Protein AF-A0A2V5ZJJ7-F1 (afdb_monomer_lite)

Structure (mmCIF, N/CA/C/O backbone):
data_AF-A0A2V5ZJJ7-F1
#
_entry.id   AF-A0A2V5ZJJ7-F1
#
loop_
_atom_site.group_PDB
_atom_site.id
_atom_site.type_symbol
_atom_site.label_atom_id
_atom_site.label_alt_id
_atom_site.label_comp_id
_atom_site.label_asym_id
_atom_site.label_entity_id
_atom_site.label_seq_id
_atom_site.pdbx_PDB_ins_code
_atom_site.Cartn_x
_atom_site.Cartn_y
_atom_site.Cartn_z
_atom_site.occupancy
_atom_site.B_iso_or_equiv
_atom_site.auth_seq_id
_atom_site.auth_comp_id
_atom_site.auth_asym_id
_atom_site.auth_atom_id
_atom_site.pdbx_PDB_model_num
ATOM 1 N N . ALA A 1 1 ? -14.099 -9.352 -26.900 1.00 36.56 1 ALA A N 1
ATOM 2 C CA . ALA A 1 1 ? -13.359 -10.283 -26.028 1.00 36.56 1 ALA A CA 1
ATOM 3 C C . ALA A 1 1 ? -12.092 -9.573 -25.572 1.00 36.56 1 ALA A C 1
ATOM 5 O O . ALA A 1 1 ? -11.258 -9.271 -26.413 1.00 36.56 1 ALA A O 1
ATOM 6 N N . GLY A 1 2 ? -12.005 -9.183 -24.299 1.00 39.50 2 GLY A N 1
ATOM 7 C CA . GLY A 1 2 ? -10.787 -8.580 -23.758 1.00 39.50 2 GLY A CA 1
ATOM 8 C C . GLY A 1 2 ? -9.788 -9.692 -23.483 1.00 39.50 2 GLY A C 1
ATOM 9 O O . GLY A 1 2 ? -10.067 -10.569 -22.670 1.00 39.50 2 GLY A O 1
ATOM 10 N N . THR A 1 3 ? -8.670 -9.704 -24.198 1.00 41.91 3 THR A N 1
ATOM 11 C CA . THR A 1 3 ? -7.554 -10.610 -23.929 1.00 41.91 3 THR A CA 1
ATOM 12 C C . THR A 1 3 ? -6.954 -10.221 -22.583 1.00 41.91 3 THR A C 1
ATOM 14 O O . THR A 1 3 ? -6.129 -9.311 -22.508 1.00 41.91 3 THR A O 1
ATOM 17 N N . GLY A 1 4 ? -7.425 -10.852 -21.506 1.00 44.66 4 GLY A N 1
ATOM 18 C CA . GLY A 1 4 ? -6.762 -10.776 -20.210 1.00 44.66 4 GLY A CA 1
ATOM 19 C C . GLY A 1 4 ? -5.306 -11.182 -20.403 1.00 44.66 4 GLY A C 1
ATOM 20 O O . GLY A 1 4 ? -5.041 -12.246 -20.959 1.00 44.66 4 GLY A O 1
ATOM 21 N N . SER A 1 5 ? -4.383 -10.293 -20.030 1.00 52.62 5 SER A N 1
ATOM 22 C CA . SER A 1 5 ? -2.945 -10.560 -20.060 1.00 52.62 5 SER A CA 1
ATOM 23 C C . SER A 1 5 ? -2.675 -11.9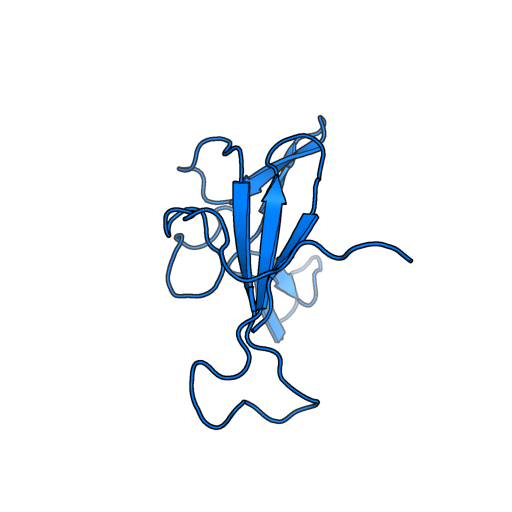13 -19.400 1.00 52.62 5 SER A C 1
ATOM 25 O O . SER A 1 5 ? -3.197 -12.179 -18.319 1.00 52.62 5 SER A O 1
ATOM 27 N N . THR A 1 6 ? -1.920 -12.793 -20.054 1.00 49.56 6 THR A N 1
ATOM 28 C CA . THR A 1 6 ? -1.613 -14.128 -19.531 1.00 49.56 6 THR A CA 1
ATOM 29 C C . THR A 1 6 ? -0.763 -13.977 -18.267 1.00 49.56 6 THR A C 1
ATOM 31 O O . THR A 1 6 ? 0.400 -13.584 -18.329 1.00 49.56 6 THR A O 1
ATOM 34 N N . PHE A 1 7 ? -1.380 -14.227 -17.108 1.00 55.31 7 PHE A N 1
ATOM 35 C CA . PHE A 1 7 ? -0.892 -13.975 -15.743 1.00 55.31 7 PHE A CA 1
ATOM 36 C C . PHE A 1 7 ? 0.294 -14.855 -15.292 1.00 55.31 7 PHE A C 1
ATOM 38 O O . PHE A 1 7 ? 0.474 -15.0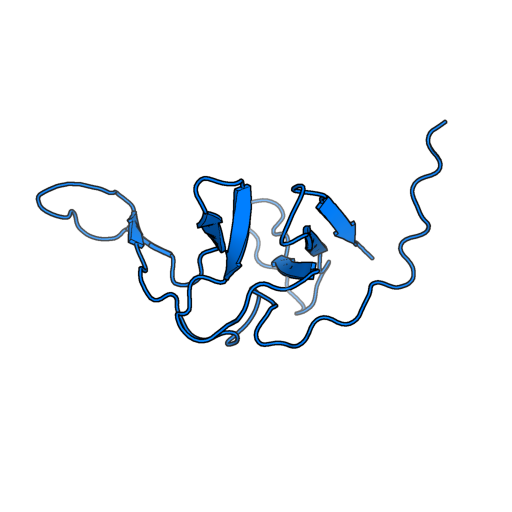70 -14.094 1.00 55.31 7 PHE A O 1
ATOM 45 N N . ASP A 1 8 ? 1.106 -15.378 -16.212 1.00 57.75 8 ASP A N 1
ATOM 46 C CA . ASP A 1 8 ? 2.120 -16.390 -15.889 1.00 57.75 8 ASP A CA 1
ATOM 47 C C . ASP A 1 8 ? 3.288 -15.831 -15.066 1.00 57.75 8 ASP A C 1
ATOM 49 O O . ASP A 1 8 ? 3.876 -16.544 -14.250 1.00 57.75 8 ASP A O 1
ATOM 53 N N . THR A 1 9 ? 3.613 -14.544 -15.228 1.00 63.41 9 THR A N 1
ATOM 54 C CA . THR A 1 9 ? 4.708 -13.890 -14.499 1.00 63.41 9 THR A CA 1
ATOM 55 C C . THR A 1 9 ? 4.401 -12.423 -14.214 1.00 63.41 9 THR A C 1
ATOM 57 O O . THR A 1 9 ? 3.934 -11.707 -15.098 1.00 63.41 9 THR A O 1
ATOM 60 N N . ARG A 1 10 ? 4.719 -11.957 -13.000 1.00 71.44 10 ARG A N 1
ATOM 61 C CA . ARG A 1 10 ? 4.644 -10.541 -12.604 1.00 71.44 10 ARG A CA 1
ATOM 62 C C . ARG A 1 10 ? 6.038 -9.973 -12.322 1.00 71.44 10 ARG A C 1
ATOM 64 O O . ARG A 1 10 ? 6.912 -10.747 -11.922 1.00 71.44 10 ARG A O 1
ATOM 71 N N . PRO A 1 11 ? 6.265 -8.656 -12.486 1.00 77.94 11 PRO A N 1
ATOM 72 C CA . PRO A 1 11 ? 7.517 -8.023 -12.083 1.00 77.94 11 PRO A CA 1
ATOM 73 C C . PRO A 1 11 ? 7.851 -8.325 -10.619 1.00 77.94 11 PRO A C 1
ATOM 75 O O . PRO A 1 11 ? 6.969 -8.270 -9.760 1.00 77.94 11 PRO A O 1
ATOM 78 N N . ASN A 1 12 ? 9.121 -8.627 -10.338 1.00 81.00 12 ASN A N 1
ATOM 79 C CA . ASN A 1 12 ? 9.595 -8.803 -8.969 1.00 81.00 12 ASN A CA 1
ATOM 80 C C . ASN A 1 12 ? 9.563 -7.450 -8.245 1.00 81.00 12 ASN A C 1
ATOM 82 O O . ASN A 1 12 ? 10.163 -6.475 -8.701 1.00 81.00 12 ASN A O 1
ATOM 86 N N . VAL A 1 13 ? 8.863 -7.410 -7.115 1.00 81.00 13 VAL A N 1
ATOM 87 C CA . VAL A 1 13 ? 8.781 -6.255 -6.229 1.00 81.00 13 VAL A CA 1
ATOM 88 C C . VAL A 1 13 ? 9.570 -6.593 -4.964 1.00 81.00 13 VAL A C 1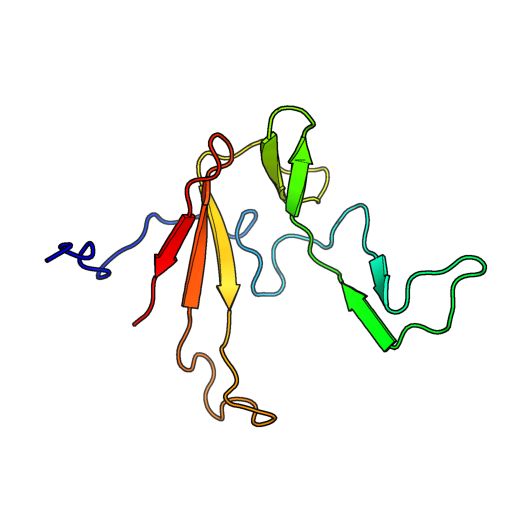
ATOM 90 O O . VAL A 1 13 ? 9.325 -7.618 -4.327 1.00 81.00 13 VAL A O 1
ATOM 93 N N . ALA A 1 14 ? 10.539 -5.747 -4.599 1.00 83.25 14 ALA A N 1
ATOM 94 C CA . ALA A 1 14 ? 11.326 -5.971 -3.388 1.00 83.25 14 ALA A CA 1
ATOM 95 C C . ALA A 1 14 ? 10.406 -6.010 -2.157 1.00 83.25 14 ALA A C 1
ATOM 97 O O . ALA A 1 14 ? 9.460 -5.233 -2.077 1.00 83.25 14 ALA A O 1
ATOM 98 N N . SER A 1 15 ? 10.705 -6.863 -1.174 1.00 81.94 15 SER A N 1
ATOM 99 C CA . SER A 1 15 ? 9.822 -7.131 -0.023 1.00 81.94 15 SER A CA 1
ATOM 100 C C . SER A 1 15 ? 9.427 -5.887 0.778 1.00 81.94 15 SER A C 1
ATOM 102 O O . SER A 1 15 ? 8.343 -5.837 1.351 1.00 81.94 15 SER A O 1
A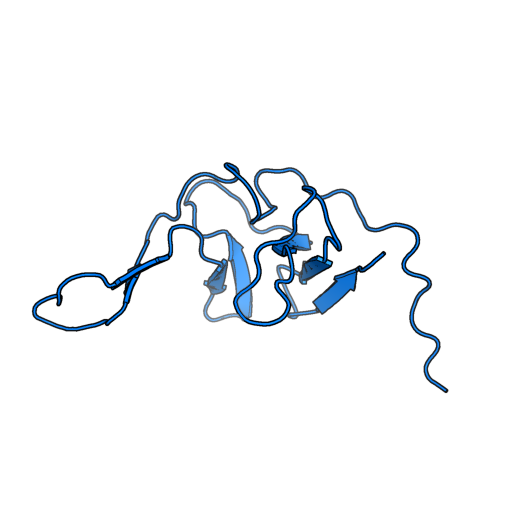TOM 104 N N . THR A 1 16 ? 10.267 -4.850 0.783 1.00 85.06 16 THR A N 1
ATOM 105 C CA . THR A 1 16 ? 9.942 -3.563 1.411 1.00 85.06 16 THR A CA 1
ATOM 106 C C . THR A 1 16 ? 8.785 -2.823 0.715 1.00 85.06 16 THR A C 1
ATOM 108 O O . THR A 1 16 ? 8.186 -1.928 1.298 1.00 85.06 16 THR A O 1
ATOM 111 N N . TYR A 1 17 ? 8.434 -3.199 -0.515 1.00 84.94 17 TYR A N 1
ATOM 112 C CA . TYR A 1 17 ? 7.314 -2.669 -1.298 1.00 84.94 17 TYR A CA 1
ATOM 113 C C . TYR A 1 17 ? 6.133 -3.654 -1.407 1.00 84.94 17 TYR A C 1
ATOM 115 O O . TYR A 1 17 ? 5.217 -3.420 -2.197 1.00 84.94 17 TYR A O 1
ATOM 123 N N . CYS A 1 18 ? 6.130 -4.730 -0.610 1.00 84.88 18 CYS A N 1
ATOM 124 C CA . CYS A 1 18 ? 5.099 -5.769 -0.627 1.00 84.88 18 CYS A CA 1
ATOM 125 C C . CYS A 1 18 ? 4.402 -5.868 0.731 1.00 84.88 18 CYS A C 1
ATOM 127 O O . CYS A 1 18 ? 4.970 -6.399 1.680 1.00 84.88 18 CYS A O 1
ATOM 129 N N . ILE A 1 19 ? 3.159 -5.404 0.830 1.00 86.31 19 ILE A N 1
ATOM 130 C CA . ILE A 1 19 ? 2.323 -5.606 2.018 1.00 86.31 19 ILE A CA 1
ATOM 131 C C . ILE A 1 19 ? 1.726 -7.009 1.940 1.00 86.31 19 ILE A C 1
ATOM 133 O O . ILE A 1 19 ? 0.876 -7.258 1.100 1.00 86.31 19 ILE A O 1
ATOM 137 N N . GLY A 1 20 ? 2.141 -7.928 2.804 1.00 75.31 20 GLY A N 1
ATOM 138 C CA . GLY A 1 20 ? 1.559 -9.279 2.810 1.00 75.31 20 GLY A CA 1
ATOM 139 C C . GLY A 1 20 ? 2.214 -10.275 3.762 1.00 75.31 20 GLY A C 1
ATOM 140 O O . GLY A 1 20 ? 1.798 -11.425 3.826 1.00 75.31 20 GLY A O 1
ATOM 141 N N . ASN A 1 21 ? 3.250 -9.862 4.495 1.00 72.50 21 ASN A N 1
ATOM 142 C CA . ASN A 1 21 ? 3.912 -10.671 5.514 1.00 72.50 21 ASN A CA 1
ATOM 143 C C . ASN A 1 21 ? 4.497 -9.756 6.615 1.00 72.50 21 ASN A C 1
ATOM 145 O O . ASN A 1 21 ? 3.966 -8.675 6.883 1.00 72.50 21 ASN A O 1
ATOM 149 N N . SER A 1 22 ? 5.579 -10.175 7.280 1.00 80.38 22 SER A N 1
ATOM 150 C CA . SER A 1 22 ? 6.280 -9.367 8.291 1.00 80.38 22 SER A CA 1
ATOM 151 C C . SER A 1 22 ? 6.959 -8.109 7.725 1.00 80.38 22 SER A C 1
ATOM 153 O O . SER A 1 22 ? 7.272 -7.195 8.487 1.00 80.38 22 SER A O 1
ATOM 155 N N . SER A 1 23 ? 7.147 -8.039 6.407 1.00 79.88 23 SER A N 1
ATOM 156 C CA . SER A 1 23 ? 7.654 -6.891 5.654 1.00 79.88 23 SER A CA 1
ATOM 157 C C . SER A 1 23 ? 6.530 -6.173 4.884 1.00 79.88 23 SER A C 1
ATOM 159 O O . SER A 1 23 ? 5.502 -6.787 4.583 1.00 79.88 23 SER A O 1
ATOM 161 N N . PRO A 1 24 ? 6.712 -4.878 4.553 1.00 85.00 24 PRO A N 1
ATOM 162 C CA . PRO A 1 24 ? 7.675 -3.946 5.161 1.00 85.00 24 PRO A CA 1
ATOM 163 C C . PRO A 1 24 ? 7.396 -3.723 6.651 1.00 85.00 24 PRO A C 1
ATOM 165 O O . PRO A 1 24 ? 6.415 -4.241 7.172 1.00 85.00 24 PRO A O 1
ATOM 168 N N . SER A 1 25 ? 8.216 -2.934 7.349 1.00 88.56 25 SER A N 1
ATOM 169 C CA . SER A 1 25 ? 7.921 -2.478 8.718 1.00 88.56 25 SER A CA 1
ATOM 170 C C . SER A 1 25 ? 6.515 -1.876 8.849 1.00 88.56 25 SER A C 1
ATOM 172 O O . SER A 1 25 ? 5.903 -1.463 7.862 1.00 88.56 25 SER A O 1
ATOM 174 N N . ASN A 1 26 ? 5.977 -1.862 10.072 1.00 90.50 26 ASN A N 1
ATOM 175 C CA . ASN A 1 26 ? 4.669 -1.260 10.340 1.00 90.50 26 ASN A CA 1
ATOM 176 C C . ASN A 1 26 ? 4.625 0.204 9.906 1.00 90.50 26 ASN A C 1
ATOM 178 O O . ASN A 1 26 ? 5.648 0.891 9.860 1.00 90.50 26 ASN A O 1
ATOM 182 N N . SER A 1 27 ? 3.418 0.661 9.602 1.00 90.12 27 SER A N 1
ATOM 183 C CA . SER A 1 27 ? 3.215 2.008 9.124 1.00 90.12 27 SER A CA 1
ATOM 184 C C . SER A 1 27 ? 3.568 3.061 10.150 1.00 90.12 27 SER A C 1
ATOM 186 O O . SER A 1 27 ? 3.449 2.837 11.350 1.00 90.12 27 SER A O 1
ATOM 188 N N . ALA A 1 28 ? 3.993 4.224 9.662 1.00 90.12 28 ALA A N 1
ATOM 189 C CA . ALA A 1 28 ? 4.279 5.369 10.515 1.00 90.12 28 ALA A CA 1
ATOM 190 C C . ALA A 1 28 ? 3.012 5.900 11.194 1.00 90.12 28 ALA A C 1
ATOM 192 O O . ALA A 1 28 ? 3.077 6.459 12.284 1.00 90.12 28 ALA A O 1
ATOM 193 N N . THR A 1 29 ? 1.858 5.702 10.554 1.00 90.06 29 THR A N 1
ATOM 194 C CA . THR A 1 29 ? 0.543 6.055 11.096 1.00 90.06 29 THR A CA 1
ATOM 195 C C . THR A 1 29 ? -0.382 4.832 11.084 1.00 90.06 29 THR A C 1
ATOM 197 O O . THR A 1 29 ? -1.242 4.726 10.203 1.00 90.06 29 THR A O 1
ATOM 200 N N . PRO A 1 30 ? -0.202 3.867 12.005 1.00 90.69 30 PRO A N 1
ATOM 201 C CA . PRO A 1 30 ? -1.171 2.794 12.172 1.00 90.69 30 PRO A CA 1
ATOM 202 C C . PRO A 1 30 ? -2.480 3.380 12.714 1.00 90.69 30 PRO A C 1
ATOM 204 O O . PRO A 1 30 ? -2.477 4.404 13.401 1.00 90.69 30 PRO A O 1
ATOM 207 N N . PHE A 1 31 ? -3.604 2.737 12.419 1.00 90.69 31 PHE A N 1
ATOM 208 C CA . PHE A 1 31 ? -4.909 3.180 12.911 1.00 90.69 31 PHE A CA 1
ATOM 209 C C . PHE A 1 31 ? -5.756 1.991 13.352 1.00 90.69 31 PHE A C 1
ATOM 211 O O . PHE A 1 31 ? -5.569 0.869 12.883 1.00 90.69 31 PHE A O 1
ATOM 218 N N . GLN A 1 32 ? -6.679 2.238 14.276 1.00 94.06 32 GLN A N 1
ATOM 219 C CA . GLN A 1 32 ? -7.553 1.216 14.845 1.00 94.06 32 GLN A CA 1
ATOM 220 C C . GLN A 1 32 ? -9.005 1.415 14.414 1.00 94.06 32 GLN A C 1
ATOM 222 O O . GLN A 1 32 ? -9.423 2.528 14.094 1.00 94.06 32 GLN A O 1
ATOM 227 N N . TYR A 1 33 ? -9.777 0.334 14.447 1.00 92.81 33 TYR A N 1
ATOM 228 C CA . TYR A 1 33 ? -11.227 0.356 14.313 1.00 92.81 33 TYR A CA 1
ATOM 229 C C . TYR A 1 33 ? -11.894 -0.078 15.629 1.00 92.81 33 TYR A C 1
ATOM 231 O O . TYR A 1 33 ? -11.427 -1.047 16.234 1.00 92.81 33 TYR A O 1
ATOM 239 N N . PRO A 1 34 ? -12.994 0.569 16.057 1.00 93.44 34 PRO A N 1
ATOM 240 C CA . PRO A 1 34 ? -13.587 1.765 15.457 1.00 93.44 34 PRO A CA 1
ATOM 241 C C . PRO A 1 34 ? -12.737 3.026 15.678 1.00 93.44 34 PRO A C 1
ATOM 243 O O . PRO A 1 34 ? -12.025 3.157 16.673 1.00 93.44 34 PRO A O 1
ATOM 246 N N . VAL A 1 35 ? -12.821 3.959 14.724 1.00 91.31 35 VAL A N 1
ATOM 247 C CA . VAL A 1 35 ? -12.183 5.281 14.818 1.00 91.31 35 VAL A CA 1
ATOM 248 C C . VAL A 1 35 ? -13.085 6.199 15.646 1.00 91.31 35 VAL A C 1
ATOM 250 O O . VAL A 1 35 ? -14.297 6.215 15.438 1.00 91.31 35 VAL A O 1
ATOM 253 N N . GLY A 1 36 ? -12.521 6.979 16.568 1.00 91.00 36 GLY A N 1
ATOM 254 C CA . GLY A 1 36 ? -13.293 7.923 17.376 1.00 91.00 36 GLY A CA 1
ATOM 255 C C . GLY A 1 36 ? -12.427 8.823 18.253 1.00 91.00 36 GLY A C 1
ATOM 256 O O . GLY A 1 36 ? -11.224 8.599 18.386 1.00 91.00 36 GLY A O 1
ATOM 257 N N . ASN A 1 37 ? -13.056 9.844 18.839 1.00 88.44 37 ASN A N 1
ATOM 258 C CA . ASN A 1 37 ? -12.446 10.719 19.837 1.00 88.44 37 ASN A CA 1
ATOM 259 C C . ASN A 1 37 ? -13.435 10.965 21.001 1.00 88.44 37 ASN A C 1
ATOM 261 O O . ASN A 1 37 ? -14.467 11.596 20.763 1.00 88.44 37 ASN A O 1
ATOM 265 N N . PRO A 1 38 ? -13.156 10.496 22.235 1.00 89.31 38 PRO A N 1
ATOM 266 C CA . PRO A 1 38 ? -11.960 9.750 22.638 1.00 89.31 38 PRO A CA 1
ATOM 267 C C . PRO A 1 38 ? -11.852 8.400 21.917 1.00 89.31 38 PRO A C 1
ATOM 269 O O . PRO A 1 38 ? -12.855 7.844 21.468 1.00 89.31 38 PRO A O 1
ATOM 272 N N . ALA A 1 39 ? -10.624 7.900 21.768 1.00 88.62 39 ALA A N 1
ATOM 273 C CA . ALA A 1 39 ? -10.360 6.645 21.073 1.00 88.62 39 ALA A CA 1
ATOM 274 C C . ALA A 1 39 ? -11.115 5.483 21.758 1.00 88.62 39 ALA A C 1
ATOM 276 O O . ALA A 1 39 ? -10.885 5.237 22.945 1.00 88.62 39 ALA A O 1
ATOM 277 N N . PRO A 1 40 ? -12.010 4.765 21.051 1.00 93.00 40 PRO A N 1
ATOM 278 C CA . PRO A 1 40 ? -12.685 3.594 21.605 1.00 93.00 40 PRO A CA 1
ATOM 279 C C . PRO A 1 40 ? -11.716 2.423 21.817 1.00 93.00 40 PRO A C 1
ATOM 281 O O . PRO A 1 40 ? -10.581 2.441 21.339 1.00 93.00 40 PRO A O 1
ATOM 284 N N . SER A 1 41 ? -12.189 1.358 22.471 1.00 94.62 41 SER A N 1
ATOM 285 C CA . SER A 1 41 ? -11.452 0.089 22.514 1.00 94.62 41 SER A CA 1
ATOM 286 C C . SER A 1 41 ? -11.292 -0.490 21.104 1.00 94.62 41 SER A C 1
ATOM 288 O O . SER A 1 41 ? -12.272 -0.599 20.362 1.00 94.62 41 SER A O 1
ATOM 290 N N . ALA A 1 42 ? -10.062 -0.852 20.735 1.00 92.44 42 ALA A N 1
ATOM 291 C CA . ALA A 1 42 ? -9.749 -1.379 19.414 1.00 92.44 42 ALA A CA 1
ATOM 292 C C . ALA A 1 42 ? -10.296 -2.801 19.235 1.00 92.44 42 ALA A C 1
ATOM 294 O O . ALA A 1 42 ? -9.935 -3.715 19.972 1.00 92.44 42 ALA A O 1
ATOM 295 N N . GLN A 1 43 ? -11.114 -2.998 18.204 1.00 92.31 43 GLN A N 1
ATOM 296 C CA . GLN A 1 43 ? -11.453 -4.326 17.690 1.00 92.31 43 GLN A CA 1
ATOM 297 C C . GLN A 1 43 ? -10.354 -4.852 16.764 1.00 92.31 43 GLN A C 1
ATOM 299 O O . GLN A 1 43 ? -10.063 -6.045 16.751 1.00 92.31 43 GLN A O 1
ATOM 304 N N . TYR A 1 44 ? -9.747 -3.958 15.980 1.00 89.00 44 TYR A N 1
ATOM 305 C CA . TYR A 1 44 ? -8.685 -4.300 15.042 1.00 89.00 44 TYR A CA 1
ATOM 306 C C . TYR A 1 44 ? -7.727 -3.127 14.842 1.00 89.00 44 TYR A C 1
ATOM 308 O O . TYR A 1 44 ? -8.160 -1.973 14.823 1.00 89.00 44 TYR A O 1
ATOM 316 N N . THR A 1 45 ? -6.446 -3.429 14.629 1.00 90.56 45 THR A N 1
ATOM 317 C CA . THR A 1 45 ? -5.407 -2.436 14.333 1.00 90.56 45 THR A CA 1
ATOM 318 C C . THR A 1 45 ? -4.803 -2.704 12.963 1.00 90.56 45 THR A C 1
ATOM 320 O O . THR A 1 45 ? -4.191 -3.744 12.724 1.00 90.56 45 THR A O 1
ATOM 323 N N . PHE A 1 46 ? -4.925 -1.731 12.068 1.00 90.00 46 PHE A N 1
ATOM 324 C CA . PHE A 1 46 ? -4.309 -1.750 10.751 1.00 90.00 46 PHE A CA 1
ATOM 325 C C . PHE A 1 46 ? -2.848 -1.310 10.871 1.00 90.00 46 PHE A C 1
ATOM 327 O O . PHE A 1 46 ? -2.541 -0.134 11.071 1.00 90.00 46 PHE A O 1
ATOM 334 N N . LEU A 1 47 ? -1.940 -2.282 10.774 1.00 91.06 47 LEU A N 1
ATOM 335 C CA . LEU A 1 47 ? -0.497 -2.073 10.943 1.00 91.06 47 LEU A CA 1
ATOM 336 C C . LEU A 1 47 ? 0.233 -1.719 9.646 1.00 91.06 47 LEU A C 1
ATOM 338 O O . LEU A 1 47 ? 1.363 -1.241 9.707 1.00 91.06 47 LEU A O 1
ATOM 342 N N . LYS A 1 48 ? -0.375 -1.983 8.487 1.00 88.88 48 LYS A N 1
ATOM 343 C CA . LYS A 1 48 ? 0.184 -1.698 7.162 1.00 88.88 48 LYS A CA 1
ATOM 344 C C . LYS A 1 48 ? -0.783 -0.789 6.410 1.00 88.88 48 LYS A C 1
ATOM 346 O O . LYS A 1 48 ? -1.979 -1.065 6.378 1.00 88.88 48 LYS A O 1
ATOM 351 N N . ALA A 1 49 ? -0.267 0.270 5.801 1.00 88.62 49 ALA A N 1
ATOM 352 C CA . ALA A 1 49 ? -1.051 1.249 5.067 1.00 88.62 49 ALA A CA 1
ATOM 353 C C . ALA A 1 49 ? -0.321 1.713 3.802 1.00 88.62 49 ALA A C 1
ATOM 355 O O . ALA A 1 49 ? 0.901 1.887 3.778 1.00 88.62 49 ALA A O 1
ATOM 356 N N . VAL A 1 50 ? -1.104 1.961 2.757 1.00 88.31 50 VAL A N 1
ATOM 357 C CA . VAL A 1 50 ? -0.685 2.721 1.579 1.00 88.31 50 VAL A CA 1
ATOM 358 C C . VAL A 1 50 ? -1.169 4.149 1.780 1.00 88.31 50 VAL A C 1
ATOM 360 O O . VAL A 1 50 ? -2.320 4.368 2.150 1.00 88.31 50 VAL A O 1
ATOM 363 N N . GLN A 1 51 ? -0.293 5.123 1.567 1.00 87.25 51 GLN A N 1
ATOM 364 C CA . GLN A 1 51 ? -0.648 6.533 1.609 1.00 87.25 51 GLN A CA 1
ATOM 365 C C . GLN A 1 51 ? -0.586 7.137 0.212 1.00 87.25 51 GLN A C 1
ATOM 367 O O . GLN A 1 51 ? 0.313 6.830 -0.572 1.00 87.25 51 GLN A O 1
ATOM 372 N N . PHE A 1 52 ? -1.518 8.040 -0.054 1.00 84.88 52 PHE A N 1
ATOM 373 C CA . PHE A 1 52 ? -1.588 8.784 -1.299 1.00 84.88 52 PHE A CA 1
ATOM 374 C C . PHE A 1 52 ? -1.193 10.234 -1.041 1.00 84.88 52 PHE A C 1
ATOM 376 O O . PHE A 1 52 ? -1.608 10.833 -0.046 1.00 84.88 52 PHE A O 1
ATOM 383 N N . SER A 1 53 ? -0.363 10.796 -1.912 1.00 83.44 53 SER A N 1
ATOM 384 C CA . SER A 1 53 ? -0.122 12.234 -1.922 1.00 83.44 53 SER A CA 1
ATOM 385 C C . SER A 1 53 ? -1.349 12.975 -2.481 1.00 83.44 53 SER A C 1
ATOM 387 O O . SER A 1 53 ? -2.161 12.379 -3.194 1.00 83.44 53 SER A O 1
ATOM 389 N N . PRO A 1 54 ? -1.460 14.299 -2.269 1.00 82.81 54 PRO A N 1
ATOM 390 C CA . PRO A 1 54 ? -2.490 15.113 -2.920 1.00 82.81 54 PRO A CA 1
ATOM 391 C C . PRO A 1 54 ? -2.448 15.087 -4.458 1.00 82.81 54 PRO A C 1
ATOM 393 O O . PRO A 1 54 ? -3.425 15.450 -5.102 1.00 82.81 54 PRO A O 1
ATOM 396 N N . ARG A 1 55 ? -1.323 14.669 -5.056 1.00 82.00 55 ARG A N 1
ATOM 397 C CA . ARG A 1 55 ? -1.149 14.518 -6.510 1.00 82.00 55 ARG A CA 1
ATOM 398 C C . ARG A 1 55 ? -1.474 13.104 -7.007 1.00 82.00 55 ARG A C 1
ATOM 400 O O . ARG A 1 55 ? -1.316 12.820 -8.189 1.00 82.00 55 ARG A O 1
ATOM 407 N N . GLY A 1 56 ? -1.938 12.226 -6.117 1.00 75.25 56 GLY A N 1
ATOM 408 C CA . GLY A 1 56 ? -2.306 10.851 -6.442 1.00 75.25 56 GLY A CA 1
ATOM 409 C C . GLY A 1 56 ? -1.127 9.881 -6.475 1.00 75.25 56 GLY A C 1
ATOM 410 O O . GLY A 1 56 ? -1.276 8.777 -6.994 1.00 75.25 56 GLY A O 1
ATOM 411 N N . GLU A 1 57 ? 0.035 10.257 -5.928 1.00 84.31 57 GLU A N 1
ATOM 412 C CA . GLU A 1 57 ? 1.162 9.330 -5.844 1.00 84.31 57 GLU A CA 1
ATOM 413 C C . GLU A 1 57 ? 0.973 8.355 -4.675 1.00 84.31 57 GLU A C 1
ATOM 415 O O . GLU A 1 57 ? 0.814 8.780 -3.530 1.00 84.31 57 GLU A O 1
ATOM 420 N N . ALA A 1 58 ? 1.010 7.052 -4.945 1.00 84.62 58 ALA A N 1
ATOM 421 C CA . ALA A 1 58 ? 0.869 6.001 -3.946 1.00 84.62 58 ALA A CA 1
ATOM 422 C C . ALA A 1 58 ? 2.240 5.562 -3.417 1.00 84.62 58 ALA A C 1
ATOM 424 O O . ALA A 1 58 ? 3.129 5.190 -4.183 1.00 84.62 58 ALA A O 1
ATOM 425 N N . ARG A 1 59 ? 2.410 5.536 -2.093 1.00 87.19 59 ARG A N 1
ATOM 426 C CA . ARG A 1 59 ? 3.601 4.976 -1.437 1.00 87.19 59 ARG A CA 1
ATOM 427 C C . ARG A 1 59 ? 3.215 4.163 -0.213 1.00 87.19 59 ARG A C 1
ATOM 429 O O . ARG A 1 59 ? 2.199 4.434 0.426 1.00 87.19 59 ARG A O 1
ATOM 436 N N . ILE A 1 60 ? 4.046 3.194 0.151 1.00 88.69 60 ILE A N 1
ATOM 437 C CA . ILE A 1 60 ? 3.881 2.517 1.435 1.00 88.69 60 ILE A CA 1
ATOM 438 C C . ILE A 1 60 ? 4.146 3.526 2.545 1.00 88.69 60 ILE A C 1
ATOM 440 O O . ILE A 1 60 ? 5.161 4.222 2.554 1.00 88.69 60 ILE A O 1
ATOM 444 N N . ASN A 1 61 ? 3.209 3.613 3.479 1.00 86.94 61 ASN A N 1
ATOM 445 C CA . ASN A 1 61 ? 3.356 4.433 4.662 1.00 86.94 61 ASN A CA 1
ATOM 446 C C . ASN A 1 61 ? 4.320 3.711 5.596 1.00 86.94 61 ASN A C 1
ATOM 448 O O . ASN A 1 61 ? 3.890 2.819 6.309 1.00 86.94 61 ASN A O 1
ATOM 452 N N . ASN A 1 62 ? 5.615 4.010 5.534 1.00 78.88 62 ASN A N 1
ATOM 453 C CA . ASN A 1 62 ? 6.616 3.463 6.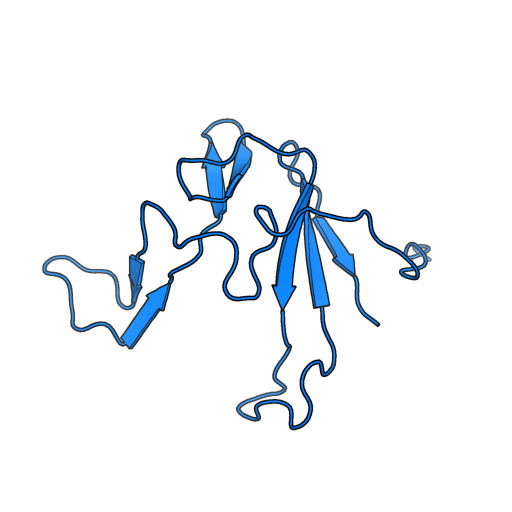458 1.00 78.88 62 ASN A CA 1
ATOM 454 C C . ASN A 1 62 ? 7.809 4.413 6.693 1.00 78.88 62 ASN A C 1
ATOM 456 O O . ASN A 1 62 ? 8.829 3.988 7.223 1.00 78.88 62 ASN A O 1
ATOM 460 N N . ASN A 1 63 ? 7.680 5.692 6.310 1.00 71.75 63 ASN A N 1
ATOM 461 C CA . ASN A 1 63 ? 8.669 6.782 6.433 1.00 71.75 63 ASN A CA 1
ATOM 462 C C . ASN A 1 63 ? 10.068 6.558 5.823 1.00 71.75 63 ASN A C 1
ATOM 464 O O . ASN A 1 63 ? 10.832 7.516 5.740 1.00 71.75 63 ASN A O 1
ATOM 468 N N . SER A 1 64 ? 10.409 5.348 5.383 1.00 75.56 64 SER A N 1
ATOM 469 C CA . SER A 1 64 ? 11.731 4.997 4.857 1.00 75.56 64 SER A CA 1
ATOM 470 C C . SER A 1 64 ? 11.739 4.727 3.357 1.00 75.56 64 SER A C 1
ATOM 472 O O . SER A 1 64 ? 12.787 4.826 2.724 1.00 75.56 64 SER A O 1
ATOM 474 N N . ASN A 1 65 ? 10.594 4.369 2.773 1.00 76.06 65 ASN A N 1
ATOM 475 C CA . ASN A 1 65 ? 10.535 3.983 1.372 1.00 76.06 65 ASN A CA 1
ATOM 476 C C . ASN A 1 65 ? 10.307 5.185 0.457 1.00 76.06 65 ASN A C 1
ATOM 478 O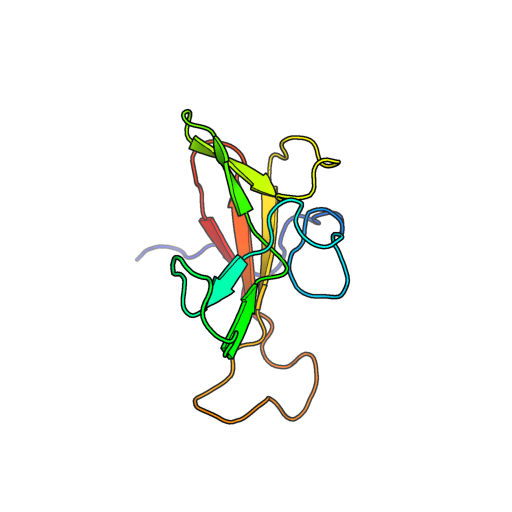 O . ASN A 1 65 ? 9.414 6.008 0.676 1.00 76.06 65 ASN A O 1
ATOM 482 N N . ALA A 1 66 ? 11.092 5.238 -0.618 1.00 80.19 66 ALA A N 1
ATOM 483 C CA . ALA A 1 66 ? 10.863 6.164 -1.712 1.00 80.19 66 ALA A CA 1
ATOM 484 C C . ALA A 1 66 ? 9.588 5.794 -2.491 1.00 80.19 66 ALA A C 1
ATOM 486 O O . ALA A 1 66 ? 9.034 4.700 -2.356 1.00 80.19 66 ALA A O 1
ATOM 487 N N . LEU A 1 67 ? 9.127 6.725 -3.328 1.00 80.00 67 LEU A N 1
ATOM 488 C CA . LEU A 1 67 ? 8.099 6.431 -4.319 1.00 80.00 67 LEU A CA 1
ATOM 489 C C . LEU A 1 67 ? 8.624 5.360 -5.286 1.00 80.00 67 LEU A C 1
ATOM 491 O O . LEU A 1 67 ? 9.727 5.500 -5.809 1.00 80.00 67 LEU A O 1
ATOM 495 N N . GLN A 1 68 ? 7.828 4.322 -5.535 1.00 76.06 68 GLN A N 1
ATOM 496 C CA . GLN A 1 68 ? 8.208 3.211 -6.403 1.00 76.06 68 GLN A CA 1
ATOM 497 C C . GLN A 1 68 ? 7.277 3.133 -7.608 1.00 76.06 68 GLN A C 1
ATOM 499 O O . GLN A 1 68 ? 6.087 3.427 -7.510 1.00 76.06 68 GLN A O 1
ATOM 504 N N . ALA A 1 69 ? 7.807 2.690 -8.748 1.00 79.88 69 ALA A N 1
ATOM 505 C CA . ALA A 1 69 ? 7.003 2.484 -9.949 1.00 79.88 69 ALA A CA 1
ATOM 506 C C . ALA A 1 69 ? 5.864 1.472 -9.724 1.00 79.88 69 ALA A C 1
ATOM 508 O O . ALA A 1 69 ? 4.768 1.683 -10.235 1.00 79.88 69 ALA A O 1
ATOM 509 N N . VAL A 1 70 ? 6.109 0.417 -8.936 1.00 79.62 70 VAL A N 1
ATOM 510 C CA . VAL A 1 70 ? 5.154 -0.653 -8.606 1.00 79.62 70 VAL A CA 1
ATOM 511 C C . VAL A 1 70 ? 5.296 -1.043 -7.133 1.00 79.62 70 VAL A C 1
ATOM 513 O O . VAL A 1 70 ? 6.413 -1.231 -6.651 1.00 79.62 70 VAL A O 1
ATOM 516 N N . ALA A 1 71 ? 4.173 -1.201 -6.439 1.00 83.50 71 ALA A N 1
ATOM 517 C CA . ALA A 1 71 ? 4.079 -1.815 -5.116 1.00 83.50 71 ALA A CA 1
ATOM 518 C C . ALA A 1 71 ? 2.999 -2.909 -5.122 1.00 83.50 71 ALA A C 1
ATOM 520 O O . ALA A 1 71 ? 2.165 -2.958 -6.028 1.00 83.50 71 ALA A O 1
ATOM 521 N N . GLU A 1 72 ? 3.035 -3.808 -4.138 1.00 85.12 72 GLU A N 1
ATOM 522 C CA . GLU A 1 72 ? 2.198 -5.011 -4.120 1.00 85.12 72 GLU A CA 1
ATOM 523 C C . GLU A 1 72 ? 1.470 -5.197 -2.784 1.00 85.12 72 GLU A C 1
ATOM 525 O O . GLU A 1 72 ? 2.024 -4.940 -1.713 1.00 85.12 72 GLU A O 1
ATOM 530 N N . ILE A 1 73 ? 0.230 -5.682 -2.853 1.00 85.50 73 ILE A N 1
ATOM 531 C CA . ILE A 1 73 ? -0.504 -6.244 -1.719 1.00 85.50 73 ILE A CA 1
ATOM 532 C C . ILE A 1 73 ? -0.682 -7.740 -1.974 1.00 85.50 73 ILE A C 1
ATOM 534 O O . ILE A 1 73 ? -1.383 -8.137 -2.906 1.00 85.50 73 ILE A O 1
ATOM 538 N N . GLY A 1 74 ? -0.034 -8.558 -1.152 1.00 80.50 74 GLY A N 1
ATOM 539 C CA . GLY A 1 74 ? -0.260 -9.992 -1.075 1.00 80.50 74 GLY A CA 1
ATOM 540 C C . GLY A 1 74 ? -1.502 -10.273 -0.238 1.00 80.50 74 GLY A C 1
ATOM 541 O O . GLY A 1 74 ? -1.608 -9.830 0.905 1.00 80.50 74 GLY A O 1
ATOM 542 N N . LEU A 1 75 ? -2.441 -11.005 -0.821 1.00 77.69 75 LEU A N 1
ATOM 543 C CA . LEU A 1 75 ? -3.687 -11.415 -0.197 1.00 77.69 75 LEU A CA 1
ATOM 544 C C . LEU A 1 75 ? -3.749 -12.938 -0.172 1.00 77.69 75 LEU A C 1
ATOM 546 O O . LEU A 1 75 ? -3.450 -13.603 -1.166 1.00 77.69 75 LEU A O 1
ATOM 550 N N . GLU A 1 76 ? -4.199 -13.471 0.955 1.00 72.81 76 GLU A N 1
ATOM 551 C CA . GLU A 1 76 ? -4.630 -14.857 1.081 1.00 72.81 76 GLU A CA 1
ATOM 552 C C . GLU A 1 76 ? -6.162 -14.853 1.197 1.00 72.81 76 GLU A C 1
ATOM 554 O O . GLU A 1 76 ? -6.701 -14.505 2.250 1.00 72.81 76 GLU A O 1
ATOM 559 N N . PRO A 1 77 ? -6.893 -15.129 0.102 1.00 61.84 77 PRO A N 1
ATOM 560 C CA . PRO A 1 77 ? -8.344 -15.089 0.103 1.00 61.84 77 PRO A CA 1
ATOM 561 C C . PRO A 1 77 ? -8.904 -16.188 1.005 1.00 61.84 77 PRO A C 1
ATOM 563 O O . PRO A 1 77 ? -8.677 -17.375 0.770 1.00 61.84 77 PRO A O 1
ATOM 566 N N . THR A 1 78 ? -9.708 -15.798 1.989 1.00 55.44 78 THR A N 1
ATOM 567 C CA . THR A 1 78 ? -10.583 -16.724 2.707 1.00 55.44 78 THR A CA 1
ATOM 568 C C . THR A 1 78 ? -11.921 -16.809 1.970 1.00 55.44 78 THR A C 1
ATOM 570 O O . THR A 1 78 ? -12.442 -15.810 1.470 1.00 55.44 78 THR A O 1
ATOM 573 N N . HIS A 1 79 ? -12.509 -18.001 1.872 1.00 54.31 79 HIS A N 1
ATOM 574 C CA . HIS A 1 79 ? -13.914 -18.133 1.480 1.00 54.31 79 HIS A CA 1
ATOM 575 C C . HIS A 1 79 ? -14.756 -18.178 2.757 1.00 54.31 79 HIS A C 1
ATOM 577 O O . HIS A 1 79 ? -14.725 -19.155 3.503 1.00 54.31 79 HIS A O 1
ATOM 583 N N . GLY A 1 80 ? -15.486 -17.093 3.030 1.00 58.28 80 GLY A N 1
ATOM 584 C CA . GLY A 1 80 ? -16.244 -16.943 4.272 1.00 58.28 80 GLY A CA 1
ATOM 585 C C . GLY A 1 80 ? -15.329 -16.848 5.498 1.00 58.28 80 GLY A C 1
ATOM 586 O O . GLY A 1 80 ? -14.305 -16.168 5.466 1.00 58.28 80 GLY A O 1
ATOM 587 N N . ALA A 1 81 ? -15.703 -17.531 6.582 1.00 58.06 81 ALA A N 1
ATOM 588 C CA . ALA A 1 81 ? -14.966 -17.524 7.849 1.00 58.06 81 ALA A CA 1
ATOM 589 C C . ALA A 1 81 ? -13.848 -18.586 7.930 1.00 58.06 81 ALA A C 1
ATOM 591 O O . ALA A 1 81 ? -13.241 -18.764 8.985 1.00 58.06 81 ALA A O 1
ATOM 592 N N . THR A 1 82 ? -13.587 -19.326 6.849 1.00 54.59 82 THR A N 1
ATOM 593 C CA . THR A 1 82 ? -12.627 -20.434 6.852 1.00 54.59 82 THR A CA 1
ATOM 594 C C . THR A 1 82 ? -11.246 -19.952 6.415 1.00 54.59 82 THR A C 1
ATOM 596 O O . THR A 1 82 ? -11.052 -19.549 5.268 1.00 54.59 82 THR A O 1
ATOM 599 N N . VAL A 1 83 ? -10.278 -20.016 7.333 1.00 56.91 83 VAL A N 1
ATOM 600 C CA . VAL A 1 83 ? -8.855 -19.805 7.029 1.00 56.91 83 VAL A CA 1
ATOM 601 C C . VAL A 1 83 ? -8.345 -20.994 6.198 1.00 56.91 83 VAL A C 1
ATOM 603 O O . VAL A 1 83 ? -8.666 -22.136 6.543 1.00 56.91 83 VAL A O 1
ATOM 606 N N . PRO A 1 84 ? -7.585 -20.780 5.109 1.00 58.00 84 PRO A N 1
ATOM 607 C CA . PRO A 1 84 ? -7.075 -21.870 4.289 1.00 58.00 84 PRO A CA 1
ATOM 608 C C . PRO A 1 84 ? -6.186 -22.837 5.079 1.00 58.00 84 PRO A C 1
ATOM 610 O O . PRO A 1 84 ? -5.378 -22.433 5.909 1.00 58.00 84 PRO A O 1
ATOM 613 N N . ALA A 1 85 ? -6.331 -24.134 4.800 1.00 58.34 85 ALA A N 1
ATOM 614 C CA . ALA A 1 85 ? -5.638 -25.198 5.530 1.00 58.34 85 ALA A CA 1
ATOM 615 C C . ALA A 1 85 ? -4.164 -25.393 5.116 1.00 58.34 85 ALA A C 1
ATOM 617 O O . ALA A 1 85 ? -3.425 -26.102 5.795 1.00 58.34 85 ALA A O 1
ATOM 618 N N . SER A 1 86 ? -3.722 -24.788 4.011 1.00 56.22 86 SER A N 1
ATOM 619 C CA . SER A 1 86 ? -2.342 -24.868 3.522 1.00 56.22 86 SER A CA 1
ATOM 620 C C . SER A 1 86 ? -1.870 -23.478 3.126 1.00 56.22 86 SER A C 1
ATOM 622 O O . SER A 1 86 ? -2.449 -22.905 2.215 1.00 56.22 86 SER A O 1
ATOM 624 N N . ILE A 1 87 ? -0.823 -22.952 3.756 1.00 58.59 87 ILE A N 1
ATOM 625 C CA . ILE A 1 87 ? -0.224 -21.673 3.359 1.00 58.59 87 ILE A CA 1
ATOM 626 C C . ILE A 1 87 ? 0.983 -21.972 2.450 1.00 58.59 87 ILE A C 1
ATOM 628 O O . ILE A 1 87 ? 1.863 -22.727 2.874 1.00 58.59 87 ILE A O 1
ATOM 632 N N . PRO A 1 88 ? 1.061 -21.403 1.229 1.00 57.91 88 PRO A N 1
ATOM 633 C CA . PRO A 1 88 ? 0.136 -20.418 0.668 1.00 57.91 88 PRO A CA 1
ATOM 634 C C . PRO A 1 88 ? -0.971 -21.081 -0.172 1.00 57.91 88 PRO A C 1
ATOM 636 O O . PRO A 1 88 ? -0.677 -21.673 -1.213 1.00 57.91 88 PRO A O 1
ATOM 639 N N . ALA A 1 89 ? -2.241 -20.941 0.212 1.00 56.50 89 ALA A N 1
ATOM 640 C CA . ALA A 1 89 ? -3.361 -21.350 -0.636 1.00 56.50 89 ALA A CA 1
ATOM 641 C C . ALA A 1 89 ? -3.896 -20.130 -1.387 1.00 56.50 89 ALA A C 1
ATOM 643 O O . ALA A 1 89 ? -4.258 -19.129 -0.777 1.00 56.50 89 ALA A O 1
ATOM 644 N N . ASN A 1 90 ? -4.000 -20.233 -2.719 1.00 56.47 90 ASN A N 1
ATOM 645 C CA . ASN A 1 90 ? -4.717 -19.268 -3.568 1.00 56.47 90 ASN A CA 1
ATOM 646 C C . ASN A 1 90 ? -4.206 -17.816 -3.428 1.00 56.47 90 ASN A C 1
ATOM 648 O O . ASN A 1 90 ? -4.993 -16.883 -3.298 1.00 56.47 90 ASN A O 1
ATOM 652 N N . VAL A 1 91 ? -2.883 -17.619 -3.446 1.00 68.00 91 VAL A N 1
ATOM 653 C CA . VAL A 1 91 ? -2.255 -16.295 -3.292 1.00 68.00 91 VAL A CA 1
ATOM 654 C C . VAL A 1 91 ? -2.669 -15.365 -4.425 1.00 68.00 91 VAL A C 1
ATOM 656 O O . VAL A 1 91 ? -2.431 -15.646 -5.602 1.00 68.00 91 VAL A O 1
ATOM 659 N N . VAL A 1 92 ? -3.233 -14.222 -4.053 1.00 73.38 92 VAL A N 1
ATOM 660 C CA . VAL A 1 92 ? -3.526 -13.124 -4.972 1.00 73.38 92 VAL A CA 1
ATOM 661 C C . VAL A 1 92 ? -2.541 -11.999 -4.698 1.00 73.38 92 VAL A C 1
ATOM 663 O O . VAL A 1 92 ? -2.322 -11.620 -3.551 1.00 73.38 92 VAL A O 1
ATOM 666 N N . ALA A 1 93 ? -1.956 -11.445 -5.753 1.00 75.25 93 ALA A N 1
ATOM 667 C CA . ALA A 1 93 ? -1.144 -10.242 -5.667 1.00 75.25 93 ALA A CA 1
ATOM 668 C C . ALA A 1 93 ? -1.852 -9.101 -6.397 1.00 75.25 93 ALA A C 1
ATOM 670 O O . ALA A 1 93 ? -2.142 -9.200 -7.590 1.00 75.25 93 ALA A O 1
ATOM 671 N N . VAL A 1 94 ? -2.115 -8.011 -5.684 1.00 81.50 94 VAL A N 1
ATOM 672 C CA . VAL A 1 94 ? -2.596 -6.761 -6.273 1.00 81.50 94 VAL A CA 1
ATOM 673 C C . VAL A 1 94 ? -1.395 -5.845 -6.445 1.00 81.50 94 VAL A C 1
ATOM 675 O O . VAL A 1 94 ? -0.862 -5.340 -5.459 1.00 81.50 94 VAL A O 1
ATOM 678 N N . GLN A 1 95 ? -0.962 -5.634 -7.686 1.00 79.56 95 GLN A N 1
ATOM 679 C CA . GLN A 1 95 ? 0.063 -4.644 -7.998 1.00 79.56 95 GLN A CA 1
ATOM 680 C C . GLN A 1 95 ? -0.590 -3.313 -8.338 1.00 79.56 95 GLN A C 1
ATOM 682 O O . GLN A 1 95 ? -1.555 -3.269 -9.102 1.00 79.56 95 GLN A O 1
ATOM 687 N N . PHE A 1 96 ? -0.042 -2.236 -7.790 1.00 81.75 96 PHE A N 1
ATOM 688 C CA . PHE A 1 96 ? -0.472 -0.875 -8.074 1.00 81.75 96 PHE A CA 1
ATOM 689 C C . PHE A 1 96 ? 0.731 0.018 -8.377 1.00 81.75 96 PHE A C 1
ATOM 691 O O . PHE A 1 96 ? 1.806 -0.148 -7.792 1.00 81.75 96 PHE A O 1
ATOM 698 N N . THR A 1 97 ? 0.570 0.958 -9.310 1.00 81.06 97 THR A N 1
ATOM 699 C CA . THR A 1 97 ? 1.647 1.889 -9.661 1.00 81.06 97 THR A CA 1
ATOM 700 C C . THR A 1 97 ? 1.694 3.083 -8.719 1.00 81.06 97 THR A C 1
ATOM 702 O O . THR A 1 97 ? 0.660 3.615 -8.313 1.00 81.06 97 THR A O 1
ATOM 705 N N . GLY A 1 98 ? 2.907 3.546 -8.405 1.00 69.00 98 GLY A N 1
ATOM 706 C CA . GLY A 1 98 ? 3.102 4.716 -7.547 1.00 69.00 98 GLY A CA 1
ATOM 707 C C . GLY A 1 98 ? 2.584 6.015 -8.159 1.00 69.00 98 GLY A C 1
ATOM 708 O O . GLY A 1 98 ? 2.316 6.953 -7.427 1.00 69.00 98 GLY A O 1
ATOM 709 N N . VAL A 1 99 ? 2.403 6.082 -9.480 1.00 74.00 99 VAL A N 1
ATOM 710 C CA . VAL A 1 99 ? 1.818 7.230 -10.191 1.00 74.00 99 VAL A CA 1
ATOM 711 C C . VAL A 1 99 ? 0.807 6.709 -11.211 1.00 74.00 99 VAL A C 1
ATOM 713 O O . VAL A 1 99 ? 1.040 5.677 -11.843 1.00 74.00 99 VAL A O 1
ATOM 716 N N . GLY A 1 100 ? -0.331 7.390 -11.358 1.00 68.12 100 GLY A N 1
ATOM 717 C CA . GLY A 1 100 ? -1.362 7.051 -12.349 1.00 68.12 100 GLY A CA 1
ATOM 718 C C . GLY A 1 100 ? -2.338 5.940 -11.944 1.00 68.12 100 GLY A C 1
ATOM 719 O O . GLY A 1 100 ? -3.274 5.682 -12.690 1.00 68.12 100 GLY A O 1
ATOM 720 N N . GLY A 1 101 ? -2.161 5.309 -10.776 1.00 65.19 101 GLY A N 1
ATOM 721 C CA . GLY A 1 101 ? -3.163 4.418 -10.176 1.00 65.19 101 GLY A CA 1
ATOM 722 C C . GLY A 1 101 ? -3.495 3.160 -10.983 1.00 65.19 101 GLY A C 1
ATOM 723 O O . GLY A 1 101 ? -4.592 2.624 -10.841 1.00 65.19 101 GLY A O 1
ATOM 724 N N . ASN A 1 102 ? -2.583 2.683 -11.833 1.00 79.31 102 ASN A N 1
ATOM 725 C CA . ASN A 1 102 ? -2.811 1.459 -12.595 1.00 79.31 102 ASN A CA 1
ATOM 726 C C . ASN A 1 102 ? -2.795 0.266 -11.643 1.00 79.31 102 ASN A C 1
ATOM 728 O O . ASN A 1 102 ? -1.880 0.155 -10.826 1.00 79.31 102 ASN A O 1
ATOM 732 N N . VAL A 1 103 ? -3.780 -0.623 -11.769 1.00 81.12 103 VAL A N 1
ATOM 733 C CA . VAL A 1 103 ? -3.912 -1.820 -10.933 1.00 81.12 103 VAL A CA 1
ATOM 734 C C . VAL A 1 103 ? -3.938 -3.062 -11.812 1.00 81.12 103 VAL A C 1
ATOM 736 O O . VAL A 1 103 ? -4.736 -3.147 -12.745 1.00 81.12 103 VAL A O 1
ATOM 739 N N . THR A 1 104 ? -3.113 -4.046 -11.462 1.00 82.50 104 THR A N 1
ATOM 740 C CA . THR A 1 104 ? -3.117 -5.376 -12.080 1.00 82.50 104 THR A CA 1
ATOM 741 C C . THR A 1 104 ? -3.234 -6.434 -10.992 1.00 82.50 104 THR A C 1
ATOM 743 O O . THR A 1 104 ? -2.487 -6.420 -10.013 1.00 82.50 104 THR A O 1
ATOM 746 N N . ILE A 1 105 ? -4.174 -7.363 -11.162 1.00 80.38 105 ILE A N 1
ATOM 747 C CA . ILE A 1 105 ? -4.399 -8.476 -10.236 1.00 80.38 105 ILE A CA 1
ATOM 748 C C . ILE A 1 105 ? -3.756 -9.724 -10.827 1.00 80.38 105 ILE A C 1
ATOM 750 O O . ILE A 1 105 ? -4.096 -10.117 -11.938 1.00 80.38 105 ILE A O 1
ATOM 754 N N . TYR A 1 106 ? -2.865 -10.360 -10.077 1.00 75.62 106 TYR A N 1
ATOM 755 C CA . TYR A 1 106 ? -2.257 -11.634 -10.443 1.00 75.62 106 TYR A CA 1
ATOM 756 C C . TYR A 1 106 ? -2.813 -12.739 -9.551 1.00 75.62 106 TYR A C 1
ATOM 758 O O . TYR A 1 106 ? -2.795 -12.623 -8.323 1.00 75.62 106 TYR A O 1
ATOM 766 N N . ARG A 1 107 ? -3.287 -13.815 -10.179 1.00 69.81 107 ARG A N 1
ATOM 767 C CA . ARG A 1 107 ? -3.820 -15.005 -9.513 1.00 69.81 107 ARG A CA 1
ATOM 768 C C . ARG A 1 107 ? -3.334 -16.253 -10.244 1.00 69.81 107 ARG A C 1
ATOM 770 O O . ARG A 1 107 ? -3.307 -16.253 -11.473 1.00 69.81 107 ARG A O 1
ATOM 777 N N . ARG A 1 108 ? -2.989 -17.291 -9.485 1.00 64.12 108 ARG A N 1
ATOM 778 C CA . ARG A 1 108 ? -2.709 -18.635 -9.990 1.00 64.12 108 ARG A CA 1
ATOM 779 C C . ARG A 1 108 ? -3.619 -19.646 -9.312 1.00 64.12 108 ARG A C 1
ATOM 781 O O . ARG A 1 108 ? -3.882 -19.454 -8.104 1.00 64.12 108 ARG A O 1
#

Sequence (108 aa):
AGTGSTFDTRPNVASTYCIGNSSPSNSATPFQYPVGNPAPSAQYTFLKAVQFSPRGEARINNNSNALQAVAEIGLEPTHGATVPASIPANVVAVQFTGVGGNVTIYRR

pLDDT: mean 76.6, std 13.75, range [36.56, 94.62]

Foldseek 3Di:
DDPDDPLPDDDDDPQCQEAEDPPDFFAPDKDFPPDDVVGDDGPDIRRWDWDADPQGFIDTRHVPDDRDQKGKYWDQDDDPPDDDPDPPDFIKIWMFGRPPTDIDIHTD

Secondary structure (DSSP, 8-state):
------TT------GGGEESSS-SPPPSS-EEES--SSPPPPSEEE---EEE-TT--EEESSSSPPP-SEEEEEE---BTTB--SSSSSS-EEEEEETTT--EEEEE-

Radius of gyration: 15.95 Å; chains: 1; bounding box: 28×40×49 Å